Protein AF-A0A0F9SL30-F1 (afdb_monomer_lite)

Secondary structure (DSSP, 8-state):
------EEEEEEEE-SSSPEEEEEEEEEEPSSBTB-S-EEEEEEEE-TTTHHHHHHHHH-SPPEEEETT-----------

Foldseek 3Di:
DDPPFAFPAWAWEAAQPDFIKIKTFGPAADPDPPDPRGTDIDIDTHHHPCRQVCCCVPVVDGHHYHYPNDPPPPPPPPDD

Radius of gyration: 17.29 Å; chains: 1; bounding box: 33×24×65 Å

Sequence (80 aa):
MNLQLKITRATVVLTNHGKDRISLDTEYPSPTPKVDPEPLSLTFEAEKGTGVEYVKNTFGIEPEVIDARTEVNFKFSRKE

Structure (mmCIF, N/CA/C/O backbone):
data_AF-A0A0F9SL30-F1
#
_entry.id   AF-A0A0F9SL30-F1
#
loop_
_atom_site.group_PDB
_atom_site.id
_atom_site.type_symbol
_atom_site.label_atom_id
_atom_site.label_alt_id
_atom_site.label_comp_id
_atom_site.label_asym_id
_atom_site.label_entity_id
_atom_site.label_seq_id
_atom_site.pdbx_PDB_ins_code
_atom_site.Cartn_x
_atom_site.Cartn_y
_atom_site.Cartn_z
_atom_site.occupancy
_atom_site.B_iso_or_equiv
_atom_site.auth_seq_id
_atom_site.auth_comp_id
_atom_site.auth_asym_id
_atom_site.auth_atom_id
_atom_site.pdbx_PDB_model_num
ATOM 1 N N . MET A 1 1 ? -0.754 13.079 -21.810 1.00 38.53 1 MET A N 1
ATOM 2 C CA . MET A 1 1 ? -0.276 11.689 -21.654 1.00 38.53 1 MET A CA 1
ATOM 3 C C . MET A 1 1 ? -0.783 11.195 -20.309 1.00 38.53 1 MET A C 1
ATOM 5 O O . MET A 1 1 ? -0.339 11.721 -19.302 1.00 38.53 1 MET A O 1
ATOM 9 N N . ASN A 1 2 ? -1.761 10.286 -20.285 1.00 46.16 2 ASN A N 1
ATOM 10 C CA . ASN A 1 2 ? -2.162 9.604 -19.051 1.00 46.16 2 ASN A CA 1
ATOM 11 C C . ASN A 1 2 ? -1.294 8.354 -18.932 1.00 46.16 2 ASN A C 1
ATOM 13 O O . ASN A 1 2 ? -1.420 7.446 -19.751 1.00 46.16 2 ASN A O 1
ATOM 17 N N . LEU A 1 3 ? -0.372 8.345 -17.973 1.00 52.88 3 LEU A N 1
ATOM 18 C CA . LEU A 1 3 ? 0.443 7.173 -17.684 1.00 52.88 3 LEU A CA 1
ATOM 19 C C . LEU A 1 3 ? -0.431 6.207 -16.871 1.00 52.88 3 LEU A C 1
ATOM 21 O O . LEU A 1 3 ? -0.645 6.417 -15.680 1.00 52.88 3 LEU A O 1
ATOM 25 N N . GLN A 1 4 ? -1.002 5.191 -17.518 1.00 61.44 4 GLN A N 1
ATOM 26 C CA . GLN A 1 4 ? -1.663 4.099 -16.802 1.00 61.44 4 GLN A CA 1
ATOM 27 C C . GLN A 1 4 ? -0.577 3.185 -16.234 1.00 61.44 4 GLN A C 1
ATOM 29 O O . GLN A 1 4 ? -0.093 2.282 -16.910 1.00 61.44 4 GLN A O 1
ATOM 34 N N . LEU A 1 5 ? -0.144 3.473 -15.008 1.00 69.81 5 LEU A N 1
ATOM 35 C CA . LEU A 1 5 ? 0.793 2.622 -14.285 1.00 69.81 5 LEU A CA 1
ATOM 36 C C . LEU A 1 5 ? 0.064 1.344 -13.868 1.00 69.81 5 LEU A C 1
ATOM 38 O O . LEU A 1 5 ? -0.803 1.367 -12.997 1.00 69.81 5 LEU A O 1
ATOM 42 N N . LYS A 1 6 ? 0.411 0.224 -14.502 1.00 78.56 6 LYS A N 1
ATOM 43 C CA . LYS A 1 6 ? -0.021 -1.100 -14.067 1.00 78.56 6 LYS A CA 1
ATOM 44 C C . LYS A 1 6 ? 0.685 -1.462 -12.757 1.00 78.56 6 LYS A C 1
ATOM 46 O O . LYS A 1 6 ? 1.864 -1.815 -12.741 1.00 78.56 6 LYS A O 1
ATOM 51 N N . ILE A 1 7 ? -0.051 -1.304 -11.659 1.00 83.56 7 ILE A N 1
ATOM 52 C CA . ILE A 1 7 ? 0.380 -1.695 -10.316 1.00 83.56 7 ILE A CA 1
ATOM 53 C C . ILE A 1 7 ? 0.236 -3.214 -10.194 1.00 83.56 7 ILE A C 1
ATOM 55 O O . ILE A 1 7 ? -0.834 -3.759 -10.465 1.00 83.56 7 ILE A O 1
ATOM 59 N N . THR A 1 8 ? 1.306 -3.898 -9.805 1.00 84.88 8 THR A N 1
ATOM 60 C CA . THR A 1 8 ? 1.333 -5.359 -9.636 1.00 84.88 8 THR A CA 1
ATOM 61 C C . THR A 1 8 ? 1.162 -5.766 -8.181 1.00 84.88 8 THR A C 1
ATOM 63 O O . THR A 1 8 ? 0.551 -6.796 -7.902 1.00 84.88 8 THR A O 1
ATOM 66 N N . ARG A 1 9 ? 1.662 -4.949 -7.250 1.00 87.88 9 ARG A N 1
ATOM 67 C CA . ARG A 1 9 ? 1.527 -5.164 -5.809 1.00 87.88 9 ARG A CA 1
ATOM 68 C C . ARG A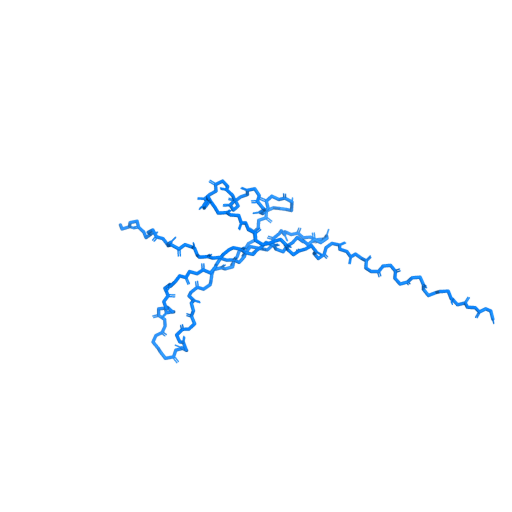 1 9 ? 1.318 -3.834 -5.105 1.00 87.88 9 ARG A C 1
ATOM 70 O O . ARG A 1 9 ? 1.916 -2.827 -5.467 1.00 87.88 9 ARG A O 1
ATOM 77 N N . ALA A 1 10 ? 0.486 -3.848 -4.074 1.00 90.50 10 ALA A N 1
ATOM 78 C CA . ALA A 1 10 ? 0.403 -2.762 -3.117 1.00 90.50 10 ALA A CA 1
ATOM 79 C C . ALA A 1 10 ? 0.628 -3.308 -1.714 1.00 90.50 10 ALA A C 1
ATOM 81 O O . ALA A 1 10 ? 0.067 -4.340 -1.355 1.00 90.50 10 ALA A O 1
ATOM 82 N N . THR A 1 11 ? 1.418 -2.595 -0.928 1.00 91.75 11 THR A N 1
ATOM 83 C CA . THR A 1 11 ? 1.697 -2.893 0.472 1.00 91.75 11 THR A CA 1
ATOM 84 C C . THR A 1 11 ? 1.303 -1.681 1.301 1.00 91.75 11 THR A C 1
ATOM 86 O O . THR A 1 11 ? 1.728 -0.563 1.011 1.00 91.75 11 THR A O 1
ATOM 89 N N . VAL A 1 12 ? 0.486 -1.883 2.327 1.00 91.25 12 VAL A N 1
ATOM 90 C CA . VAL A 1 12 ? 0.045 -0.840 3.254 1.00 91.25 12 VAL A CA 1
ATOM 91 C C . VAL A 1 12 ? 0.571 -1.176 4.639 1.00 91.25 12 VAL A C 1
ATOM 93 O O . VAL A 1 12 ? 0.193 -2.181 5.235 1.00 91.25 12 VAL A O 1
ATOM 96 N N . VAL A 1 13 ? 1.436 -0.317 5.163 1.00 90.25 13 VAL A N 1
ATOM 97 C CA . VAL A 1 13 ? 1.967 -0.409 6.521 1.00 90.25 13 VAL A CA 1
ATOM 98 C C . VAL A 1 13 ? 1.148 0.505 7.422 1.00 90.25 13 VAL A C 1
ATOM 100 O O . VAL A 1 13 ? 1.219 1.732 7.312 1.00 90.25 13 VAL A O 1
ATOM 103 N N . LEU A 1 14 ? 0.378 -0.098 8.325 1.00 88.62 14 LEU A N 1
ATOM 104 C CA . LEU A 1 14 ? -0.408 0.621 9.323 1.00 88.62 14 LEU A CA 1
ATOM 105 C C . LEU A 1 14 ? 0.493 0.976 10.504 1.00 88.62 14 LEU A C 1
ATOM 107 O O . LEU A 1 14 ? 1.064 0.086 11.137 1.00 88.62 14 LEU A O 1
ATOM 111 N N . THR A 1 15 ? 0.621 2.266 10.816 1.00 81.56 15 THR A N 1
ATOM 112 C CA . THR A 1 15 ? 1.496 2.742 11.898 1.00 81.56 15 THR A CA 1
ATOM 113 C C . THR A 1 15 ? 0.691 3.171 13.128 1.00 81.56 15 THR A C 1
ATOM 115 O O . THR A 1 15 ? -0.446 3.640 13.031 1.00 81.56 15 THR A O 1
ATOM 118 N N . ASN A 1 16 ? 1.255 2.985 14.330 1.00 75.50 16 ASN A N 1
ATOM 119 C CA . ASN A 1 16 ? 0.524 3.266 15.574 1.00 75.50 16 ASN A CA 1
ATOM 120 C C . ASN A 1 16 ? 0.397 4.778 15.855 1.00 75.50 16 ASN A C 1
ATOM 122 O O . ASN A 1 16 ? -0.642 5.258 16.313 1.00 75.50 16 ASN A O 1
ATOM 126 N N . HIS A 1 17 ? 1.426 5.552 15.500 1.00 68.38 17 HIS A N 1
ATOM 127 C CA . HIS A 1 17 ? 1.534 6.986 15.797 1.00 68.38 17 HIS A CA 1
ATOM 128 C C . HIS A 1 17 ? 1.834 7.833 14.554 1.00 68.38 17 HIS A C 1
ATOM 130 O O . HIS A 1 17 ? 2.627 8.770 14.615 1.00 68.38 17 HIS A O 1
ATOM 136 N N . GLY A 1 18 ? 1.219 7.517 13.416 1.00 80.31 18 GLY A N 1
ATOM 137 C CA . GLY A 1 18 ? 1.477 8.260 12.190 1.00 80.31 18 GLY A CA 1
ATOM 138 C C . GLY A 1 18 ? 0.486 7.978 11.076 1.00 80.31 18 GLY A C 1
ATOM 139 O O . GLY A 1 18 ? -0.569 7.382 11.283 1.00 80.31 18 GLY A O 1
ATOM 140 N N . LYS A 1 19 ? 0.855 8.462 9.894 1.00 88.62 19 LYS A N 1
ATOM 141 C CA . LYS A 1 19 ? 0.198 8.149 8.631 1.00 88.62 19 LYS A CA 1
ATOM 142 C C . LYS A 1 19 ? 0.436 6.686 8.256 1.00 88.62 19 LYS A C 1
ATOM 144 O O . LYS A 1 19 ? 1.446 6.090 8.647 1.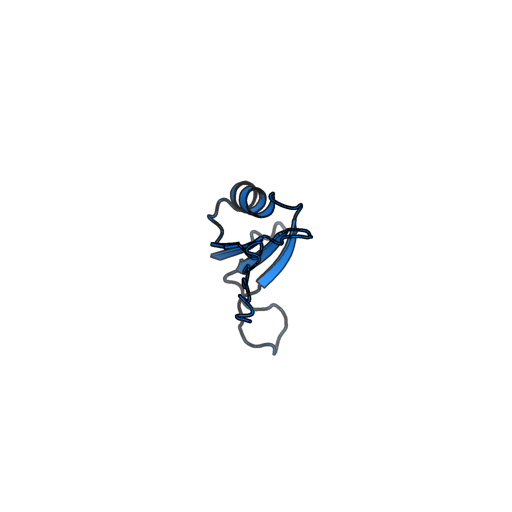00 88.62 19 LYS A O 1
ATOM 149 N N . ASP A 1 20 ? -0.480 6.117 7.488 1.00 87.56 20 ASP A N 1
ATOM 150 C CA . ASP A 1 20 ? -0.257 4.817 6.867 1.00 87.56 20 ASP A CA 1
ATOM 151 C C . ASP A 1 20 ? 0.739 5.000 5.727 1.00 87.56 20 ASP A C 1
ATOM 153 O O . ASP A 1 20 ? 0.658 5.967 4.967 1.00 87.56 20 ASP A O 1
ATOM 157 N N . ARG A 1 21 ? 1.678 4.071 5.581 1.00 90.06 21 ARG A N 1
ATOM 158 C CA . ARG A 1 21 ? 2.640 4.112 4.482 1.00 90.06 21 ARG A CA 1
ATOM 159 C C . ARG A 1 21 ? 2.206 3.137 3.404 1.00 90.06 21 ARG A C 1
ATOM 161 O O . ARG A 1 21 ? 2.036 1.954 3.676 1.00 90.06 21 ARG A O 1
ATOM 168 N N . ILE A 1 22 ? 2.036 3.635 2.189 1.00 90.69 22 ILE A N 1
ATOM 169 C CA . ILE A 1 22 ? 1.625 2.853 1.028 1.00 90.69 22 ILE A CA 1
ATOM 170 C C . ILE A 1 22 ? 2.826 2.725 0.104 1.00 90.69 22 ILE A C 1
ATOM 172 O O . ILE A 1 22 ? 3.426 3.731 -0.271 1.00 90.69 22 ILE A O 1
ATOM 176 N N . SER A 1 23 ? 3.148 1.497 -0.280 1.00 90.62 23 SER A N 1
ATOM 177 C CA . SER A 1 23 ? 4.138 1.177 -1.303 1.00 90.62 23 SER A CA 1
ATOM 178 C C . SER A 1 23 ? 3.448 0.440 -2.446 1.00 90.62 23 SER A C 1
ATOM 180 O O . SER A 1 23 ? 2.763 -0.552 -2.218 1.00 90.62 23 SER A O 1
ATOM 182 N N . LEU A 1 24 ? 3.590 0.948 -3.665 1.00 89.31 24 LEU A N 1
ATOM 183 C CA . LEU A 1 24 ? 3.042 0.376 -4.889 1.00 89.31 24 LEU A CA 1
ATOM 184 C C . LEU A 1 24 ? 4.195 -0.077 -5.770 1.00 89.31 24 LEU A C 1
ATOM 186 O O . LEU A 1 24 ? 5.009 0.750 -6.170 1.00 89.31 24 LEU A O 1
ATOM 190 N N . ASP A 1 25 ? 4.230 -1.352 -6.111 1.00 87.38 25 ASP A N 1
ATOM 191 C CA . ASP A 1 25 ? 5.179 -1.901 -7.066 1.00 87.38 25 ASP A CA 1
ATOM 192 C C . ASP A 1 25 ? 4.518 -2.003 -8.436 1.00 87.38 25 ASP A C 1
ATOM 194 O O . ASP A 1 25 ? 3.334 -2.336 -8.565 1.00 87.38 25 ASP A O 1
ATOM 198 N N . THR A 1 26 ? 5.284 -1.702 -9.477 1.00 83.88 26 THR A N 1
ATOM 199 C CA . THR A 1 26 ? 4.825 -1.779 -10.866 1.00 83.88 26 THR A CA 1
ATOM 200 C C . THR A 1 26 ? 5.663 -2.773 -11.656 1.00 83.88 26 THR A C 1
ATOM 202 O O . THR A 1 26 ? 6.730 -3.185 -11.222 1.00 83.88 26 THR A O 1
ATOM 205 N N . GLU A 1 27 ? 5.201 -3.177 -12.836 1.00 78.69 27 GLU A N 1
ATOM 206 C CA . GLU A 1 27 ? 6.003 -4.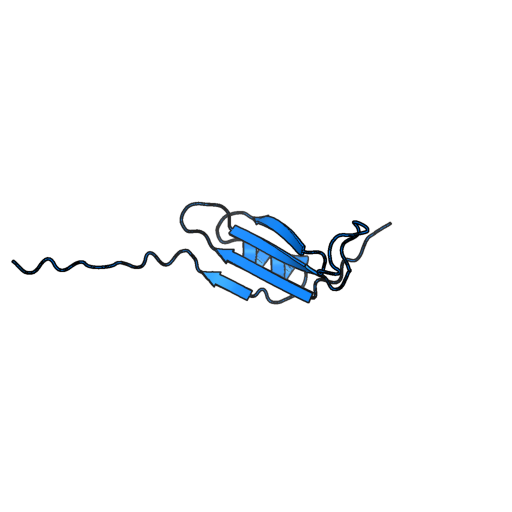028 -13.731 1.00 78.69 27 GLU A CA 1
ATOM 207 C C . GLU A 1 27 ? 7.058 -3.254 -14.535 1.00 78.69 27 GLU A C 1
ATOM 209 O O . GLU A 1 27 ? 7.829 -3.852 -15.284 1.00 78.69 27 GLU A O 1
ATOM 214 N N . TYR A 1 28 ? 7.076 -1.925 -14.424 1.00 75.81 28 TYR A N 1
ATOM 215 C CA . TYR A 1 28 ? 7.966 -1.102 -15.228 1.00 75.81 28 TYR A CA 1
ATOM 216 C C . TYR A 1 28 ? 9.366 -1.087 -14.625 1.00 75.81 28 TYR A C 1
ATOM 218 O O . TYR A 1 28 ? 9.494 -0.891 -13.418 1.00 75.81 28 TYR A O 1
ATOM 226 N N . PRO A 1 29 ? 10.420 -1.234 -15.441 1.00 70.12 29 PRO A N 1
ATOM 227 C CA . PRO A 1 29 ? 11.778 -1.052 -14.960 1.00 70.12 29 PRO A CA 1
ATOM 228 C C . PRO A 1 29 ? 11.992 0.403 -14.537 1.00 70.12 29 PRO A C 1
ATOM 230 O O . PRO A 1 29 ? 11.366 1.322 -15.080 1.00 70.12 29 PRO A O 1
ATOM 233 N N . SER A 1 30 ? 12.907 0.616 -13.593 1.00 67.75 30 SER A N 1
ATOM 234 C CA . SER A 1 30 ? 13.308 1.960 -13.191 1.00 67.75 30 SER A CA 1
ATOM 235 C C . SER A 1 30 ? 13.674 2.837 -14.408 1.00 67.75 30 SER A C 1
ATOM 237 O O . SER A 1 30 ? 14.440 2.408 -15.277 1.00 67.75 30 SER A O 1
ATOM 239 N N . PRO A 1 31 ? 13.173 4.087 -14.494 1.00 66.50 31 PRO A N 1
ATOM 240 C CA . PRO A 1 31 ? 13.489 5.000 -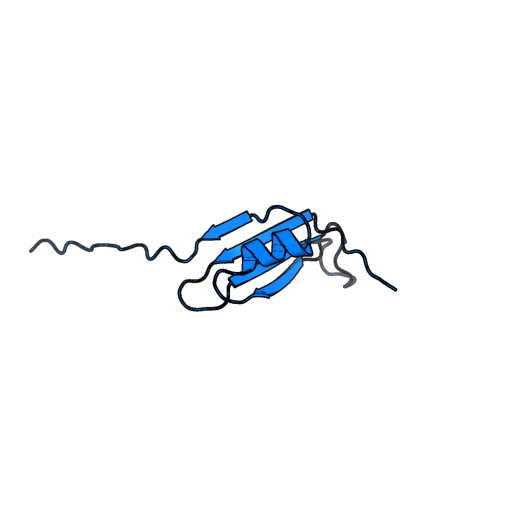15.592 1.00 66.50 31 PRO A CA 1
ATOM 241 C C . PRO A 1 31 ? 14.921 5.555 -15.520 1.00 66.50 31 PRO A C 1
ATOM 243 O O . PRO A 1 31 ? 15.349 6.250 -16.442 1.00 66.50 31 PRO A O 1
ATOM 246 N N . THR A 1 32 ? 15.664 5.296 -14.438 1.00 64.44 32 THR A N 1
ATOM 247 C CA . THR A 1 32 ? 17.060 5.717 -14.289 1.00 64.44 32 THR A CA 1
ATOM 248 C C . THR A 1 32 ? 18.009 4.724 -14.969 1.00 64.44 32 THR A C 1
ATOM 250 O O . THR A 1 32 ? 18.212 3.617 -14.466 1.00 64.44 32 THR A O 1
ATOM 253 N N . PRO A 1 33 ? 18.657 5.099 -16.090 1.00 55.12 33 PRO A N 1
ATOM 254 C CA . PRO A 1 33 ? 19.621 4.219 -16.734 1.00 55.12 33 PRO A CA 1
ATOM 255 C C . PRO A 1 33 ? 20.809 3.984 -15.788 1.00 55.12 33 PRO A C 1
ATOM 257 O O . PRO A 1 33 ? 21.441 4.950 -15.360 1.00 55.12 33 PRO A O 1
ATOM 260 N N . LYS A 1 34 ? 21.134 2.707 -15.526 1.00 63.31 34 LYS A N 1
ATOM 261 C CA . LYS A 1 34 ? 22.229 2.173 -14.673 1.00 63.31 34 LYS A CA 1
ATOM 262 C C . LYS A 1 34 ? 21.904 1.871 -13.205 1.00 63.31 34 LYS A C 1
ATOM 264 O O . LYS A 1 34 ? 22.803 1.423 -12.500 1.00 63.31 34 LYS A O 1
ATOM 269 N N . VAL A 1 35 ? 20.673 2.077 -12.750 1.00 61.16 35 VAL A N 1
ATOM 270 C CA . VAL A 1 35 ? 20.193 1.406 -11.531 1.00 61.16 35 VAL A CA 1
ATOM 271 C C . VAL A 1 35 ? 19.635 0.056 -11.979 1.00 61.16 35 VAL A C 1
ATOM 273 O O . VAL A 1 35 ? 19.101 -0.020 -13.088 1.00 61.16 35 VAL A O 1
ATOM 276 N N . ASP A 1 36 ? 19.853 -1.006 -11.201 1.00 59.34 36 ASP A N 1
ATOM 277 C CA . ASP A 1 36 ? 19.336 -2.354 -11.464 1.00 59.34 36 ASP A CA 1
ATOM 278 C C . ASP A 1 36 ? 17.887 -2.334 -11.997 1.00 59.34 36 ASP A C 1
ATOM 280 O O . ASP A 1 36 ? 17.141 -1.395 -11.701 1.00 59.34 36 ASP A O 1
ATOM 284 N N . PRO A 1 37 ? 17.456 -3.345 -12.781 1.00 60.66 37 PRO A N 1
ATOM 285 C CA . PRO A 1 37 ? 16.118 -3.420 -13.384 1.00 60.66 37 PRO A CA 1
ATOM 286 C C . PRO A 1 37 ? 15.011 -3.661 -12.345 1.00 60.66 37 PRO A C 1
ATOM 288 O O . PRO A 1 37 ? 14.019 -4.334 -12.627 1.00 60.66 37 PRO A O 1
ATOM 291 N N . GLU A 1 38 ? 15.190 -3.147 -11.133 1.00 63.84 38 GLU A N 1
ATOM 292 C CA . GLU A 1 38 ? 14.203 -3.197 -10.086 1.00 63.84 38 GLU A CA 1
ATOM 293 C C . GLU A 1 38 ? 12.914 -2.540 -10.589 1.00 63.84 38 GLU A C 1
ATOM 295 O O . GLU A 1 38 ? 12.950 -1.493 -11.261 1.00 63.84 38 GLU A O 1
ATOM 300 N N . PRO A 1 39 ? 11.772 -3.188 -10.319 1.00 68.81 39 PRO A N 1
ATOM 301 C CA . PRO A 1 39 ? 10.481 -2.620 -10.634 1.00 68.81 39 PRO A CA 1
ATOM 302 C C . PRO A 1 39 ? 10.357 -1.242 -9.990 1.00 68.81 39 PRO A C 1
ATOM 304 O O . PRO A 1 39 ? 10.785 -1.016 -8.859 1.00 68.81 39 PRO A O 1
ATOM 307 N N . LEU A 1 40 ? 9.762 -0.303 -10.718 1.00 78.62 40 LEU A N 1
ATOM 308 C CA . LEU A 1 40 ? 9.474 1.017 -10.197 1.00 78.62 40 LEU A CA 1
ATOM 309 C C . LEU A 1 40 ? 8.495 0.865 -9.029 1.00 78.62 40 LEU A C 1
ATOM 311 O O . LEU A 1 40 ? 7.331 0.501 -9.231 1.00 78.62 40 LEU A O 1
ATOM 315 N N . SER A 1 41 ? 8.980 1.187 -7.833 1.00 82.19 41 SER A N 1
ATOM 316 C CA . SER A 1 41 ? 8.189 1.241 -6.608 1.00 82.19 41 SER A CA 1
ATOM 317 C C . SER A 1 41 ? 7.897 2.695 -6.234 1.00 82.19 41 SER A C 1
ATOM 319 O O . SER A 1 41 ? 8.798 3.527 -6.113 1.00 82.19 41 SER A O 1
ATOM 321 N N . LEU A 1 42 ? 6.626 3.020 -6.020 1.00 84.31 42 LEU A N 1
ATOM 322 C CA . LEU A 1 42 ? 6.171 4.320 -5.531 1.00 84.31 42 LEU A CA 1
ATOM 323 C C . LEU A 1 42 ? 5.806 4.195 -4.061 1.00 84.31 42 LEU A C 1
ATOM 325 O O . LEU A 1 42 ? 5.072 3.291 -3.684 1.00 84.31 42 LEU A O 1
ATOM 329 N N . THR A 1 43 ? 6.289 5.105 -3.220 1.00 87.06 43 THR A N 1
ATOM 330 C CA . THR A 1 43 ? 5.940 5.116 -1.796 1.00 87.06 43 THR A CA 1
ATOM 331 C C . THR A 1 43 ? 5.411 6.479 -1.387 1.00 87.06 43 THR A C 1
ATOM 333 O O . THR A 1 43 ? 6.029 7.498 -1.688 1.00 87.06 43 THR A O 1
ATOM 336 N N . PHE A 1 44 ? 4.280 6.498 -0.690 1.00 88.94 44 PHE A N 1
ATOM 337 C CA . PHE A 1 44 ? 3.650 7.713 -0.181 1.00 88.94 44 PHE A CA 1
ATOM 338 C C . PHE A 1 44 ? 2.886 7.434 1.115 1.00 88.94 44 PHE A C 1
ATOM 340 O O . PHE A 1 44 ? 2.773 6.294 1.566 1.00 88.94 44 PHE A O 1
ATOM 347 N N . GLU A 1 45 ? 2.391 8.496 1.738 1.00 90.38 45 GLU A N 1
ATOM 348 C CA . GLU A 1 45 ? 1.696 8.432 3.017 1.00 90.38 45 GLU A CA 1
ATOM 349 C C . GLU A 1 45 ? 0.212 8.762 2.843 1.00 90.38 45 GLU A C 1
ATOM 351 O O . GLU A 1 45 ? -0.134 9.755 2.201 1.00 90.38 45 GLU A O 1
ATOM 356 N N . ALA A 1 46 ? -0.656 7.963 3.456 1.00 87.38 46 ALA A N 1
ATOM 357 C CA . ALA A 1 46 ? -2.090 8.209 3.559 1.00 87.38 46 ALA A CA 1
ATOM 358 C C . ALA A 1 46 ? -2.491 8.499 5.007 1.00 87.38 46 ALA A C 1
ATOM 360 O O . ALA A 1 46 ? -1.761 8.206 5.953 1.00 87.38 46 ALA A O 1
ATOM 361 N N . GLU A 1 47 ? -3.665 9.095 5.197 1.00 89.50 47 GLU A N 1
ATOM 362 C CA . GLU A 1 47 ? -4.186 9.340 6.538 1.00 89.50 47 GLU A CA 1
ATOM 363 C C . GLU A 1 47 ? -4.326 8.022 7.319 1.00 89.50 47 GLU A C 1
ATOM 365 O O . GLU A 1 47 ? -4.582 6.962 6.740 1.00 89.50 47 GLU A O 1
ATOM 370 N N . LYS A 1 48 ? -4.117 8.078 8.636 1.00 87.44 48 LYS A N 1
ATOM 371 C CA . LYS A 1 48 ? -4.108 6.899 9.506 1.00 87.44 48 LYS A CA 1
ATOM 372 C C . LYS A 1 48 ? -5.398 6.088 9.359 1.00 87.44 48 LYS A C 1
ATOM 374 O O . LYS A 1 48 ? -6.487 6.608 9.581 1.00 87.44 48 LYS A O 1
ATOM 379 N N . GLY A 1 49 ? -5.267 4.799 9.066 1.00 85.00 49 GLY A N 1
ATOM 380 C CA . GLY A 1 49 ? -6.387 3.875 8.889 1.00 85.00 49 GLY A CA 1
ATOM 381 C C . GLY A 1 49 ? -7.096 3.969 7.535 1.00 85.00 49 GLY A C 1
ATOM 382 O O . GLY A 1 49 ? -8.029 3.203 7.308 1.00 85.00 49 GLY A O 1
ATOM 383 N N . THR A 1 50 ? -6.669 4.857 6.634 1.00 89.19 50 THR A N 1
ATOM 384 C CA . THR A 1 50 ? -7.292 5.038 5.309 1.00 89.19 50 THR A CA 1
ATOM 385 C C . THR A 1 50 ? -6.513 4.361 4.186 1.00 89.19 50 THR A C 1
ATOM 387 O O . THR A 1 50 ? -7.037 4.212 3.083 1.00 89.19 50 THR A O 1
ATOM 390 N N . GLY A 1 51 ? -5.277 3.908 4.437 1.00 87.88 51 GLY A N 1
ATOM 391 C CA . GLY A 1 51 ? -4.389 3.459 3.365 1.00 87.88 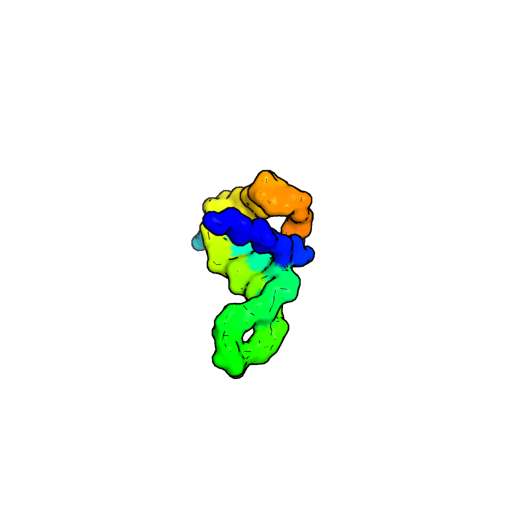51 GLY A CA 1
ATOM 392 C C . GLY A 1 51 ? -4.907 2.239 2.601 1.00 87.88 51 GLY A C 1
ATOM 393 O O . GLY A 1 51 ? -4.781 2.168 1.381 1.00 87.88 51 GLY A O 1
ATOM 394 N N . VAL A 1 52 ? -5.556 1.304 3.299 1.00 89.94 52 VAL A N 1
ATOM 395 C CA . VAL A 1 52 ? -6.138 0.095 2.689 1.00 89.94 52 VAL A CA 1
ATOM 396 C C . VAL A 1 52 ? -7.296 0.448 1.759 1.00 89.94 52 VAL A C 1
ATOM 398 O O . VAL A 1 52 ? -7.352 -0.029 0.625 1.00 89.94 52 VAL A O 1
ATOM 401 N N . GLU A 1 53 ? -8.214 1.290 2.230 1.00 91.44 53 GLU A N 1
ATOM 402 C CA . GLU A 1 53 ? -9.383 1.710 1.458 1.00 91.44 53 GLU A CA 1
ATOM 403 C C . GLU A 1 53 ? -8.972 2.571 0.261 1.00 91.44 53 GLU A C 1
ATOM 405 O O . GLU A 1 53 ? -9.466 2.363 -0.847 1.00 91.44 53 GLU A O 1
ATOM 410 N N . TYR A 1 54 ? -8.001 3.467 0.455 1.00 89.44 54 TYR A N 1
ATOM 411 C CA . TYR A 1 54 ? -7.439 4.278 -0.618 1.00 89.44 54 TYR A CA 1
ATOM 412 C C . TYR A 1 54 ? -6.902 3.409 -1.757 1.00 89.44 54 TYR A C 1
ATOM 414 O O . TYR A 1 54 ? -7.207 3.669 -2.923 1.00 89.44 54 TYR A O 1
ATOM 422 N N . VAL A 1 55 ? -6.143 2.355 -1.433 1.00 89.25 55 VAL A N 1
ATOM 423 C CA . VAL A 1 55 ? -5.587 1.462 -2.454 1.00 89.25 55 VAL A CA 1
ATOM 424 C C . VAL A 1 55 ? -6.684 0.693 -3.186 1.00 89.25 55 VAL A C 1
ATOM 426 O O . VAL A 1 55 ? -6.678 0.657 -4.418 1.00 89.25 55 VAL A O 1
ATOM 429 N N . LYS A 1 56 ? -7.653 0.131 -2.454 1.00 90.19 56 LYS A N 1
ATOM 430 C CA . LYS A 1 56 ? -8.771 -0.609 -3.055 1.00 90.19 56 LYS A CA 1
ATOM 431 C C . LYS A 1 56 ? -9.611 0.275 -3.979 1.00 90.19 56 LYS A C 1
ATOM 433 O O . LYS A 1 56 ? -9.905 -0.136 -5.096 1.00 90.19 56 LYS A O 1
ATOM 438 N N . ASN A 1 57 ? -9.942 1.493 -3.554 1.00 89.75 57 ASN A N 1
ATOM 439 C CA . ASN A 1 57 ? -10.787 2.406 -4.327 1.00 89.75 57 ASN A CA 1
ATOM 440 C C . ASN A 1 57 ? -10.059 3.040 -5.519 1.00 89.75 57 ASN A C 1
ATOM 442 O O . ASN A 1 57 ? -10.667 3.239 -6.568 1.00 89.75 57 ASN A O 1
ATOM 446 N N . THR A 1 58 ? -8.771 3.362 -5.375 1.00 86.88 58 THR A N 1
ATOM 447 C CA . THR A 1 58 ? -8.009 4.072 -6.417 1.00 86.88 58 THR A CA 1
ATOM 448 C C . THR A 1 58 ? -7.432 3.118 -7.456 1.00 86.88 58 THR A C 1
ATOM 450 O O . THR A 1 58 ? -7.469 3.412 -8.649 1.00 86.88 58 THR A O 1
ATOM 453 N N . PHE A 1 59 ? -6.890 1.979 -7.015 1.00 84.75 59 PHE A N 1
ATOM 454 C CA . PHE A 1 59 ? -6.162 1.048 -7.882 1.00 84.75 59 PHE A CA 1
ATOM 455 C C . PHE A 1 59 ? -6.927 -0.251 -8.155 1.00 84.75 59 PHE A C 1
ATOM 457 O O . PHE A 1 59 ? -6.508 -1.014 -9.021 1.00 84.75 59 PHE A O 1
ATOM 464 N N . GLY A 1 60 ? -8.037 -0.518 -7.455 1.00 85.81 60 GLY A N 1
ATOM 465 C CA . GLY A 1 60 ? -8.866 -1.706 -7.694 1.00 85.81 60 GLY A CA 1
ATOM 466 C C . GLY A 1 60 ? -8.180 -3.032 -7.352 1.00 85.81 60 GLY A C 1
ATOM 467 O O . GLY A 1 60 ? -8.624 -4.082 -7.809 1.00 85.81 60 GLY A O 1
ATOM 468 N N . ILE A 1 61 ? -7.094 -2.990 -6.577 1.00 86.62 61 ILE A N 1
ATOM 469 C CA . ILE A 1 61 ? -6.310 -4.160 -6.167 1.00 86.62 61 ILE A CA 1
ATOM 470 C C . ILE A 1 61 ? -6.400 -4.364 -4.659 1.00 86.62 61 ILE A C 1
ATOM 472 O O . ILE A 1 61 ? -6.607 -3.419 -3.896 1.00 86.62 61 ILE A O 1
ATOM 476 N N . GLU A 1 62 ? -6.230 -5.608 -4.222 1.00 90.12 62 GLU A N 1
ATOM 477 C CA . GLU A 1 62 ? -6.161 -5.926 -2.802 1.00 90.12 62 GLU A CA 1
ATOM 478 C C . GLU A 1 62 ? -4.738 -5.672 -2.275 1.00 90.12 62 GLU A C 1
ATOM 480 O O . GLU A 1 62 ? -3.797 -6.305 -2.757 1.00 90.12 62 GLU A O 1
ATOM 485 N N . PRO A 1 63 ? -4.546 -4.734 -1.324 1.00 91.12 63 PRO A N 1
ATOM 486 C CA . PRO A 1 63 ? -3.236 -4.494 -0.742 1.00 91.12 63 PRO A CA 1
ATOM 487 C C . PRO A 1 63 ? -2.857 -5.580 0.263 1.00 91.12 63 PRO A C 1
ATOM 489 O O . PRO A 1 63 ? -3.681 -6.038 1.055 1.00 91.12 63 PRO A O 1
ATOM 492 N N . GLU A 1 64 ? -1.569 -5.892 0.315 1.00 92.56 64 GLU A N 1
ATOM 493 C CA . GLU A 1 64 ? -0.961 -6.588 1.438 1.00 92.56 64 GLU A CA 1
ATOM 494 C C . GLU A 1 64 ? -0.877 -5.635 2.635 1.00 92.56 64 GLU A C 1
ATOM 496 O O . GLU A 1 64 ? -0.361 -4.524 2.519 1.00 92.56 64 GLU A O 1
ATOM 501 N N . VAL A 1 65 ? -1.404 -6.044 3.788 1.00 90.88 65 VAL A N 1
ATOM 502 C CA . VAL A 1 65 ? -1.465 -5.188 4.978 1.00 90.88 65 VAL A CA 1
ATOM 503 C C . VAL A 1 65 ? -0.448 -5.660 6.006 1.00 90.88 65 VAL A C 1
ATOM 505 O O . VAL A 1 65 ? -0.520 -6.786 6.493 1.00 90.88 65 VAL A O 1
ATOM 508 N N . ILE A 1 66 ? 0.475 -4.773 6.368 1.00 89.19 66 ILE A N 1
ATOM 509 C CA . ILE A 1 66 ? 1.440 -4.979 7.445 1.00 89.19 66 ILE A CA 1
ATOM 510 C C . ILE A 1 66 ? 0.975 -4.154 8.640 1.00 89.19 66 ILE A C 1
ATOM 512 O O . ILE A 1 66 ? 1.038 -2.922 8.636 1.00 89.19 66 ILE A O 1
ATOM 516 N N . ASP A 1 67 ? 0.499 -4.838 9.675 1.00 83.12 67 ASP A N 1
ATOM 517 C CA . ASP A 1 67 ? 0.070 -4.185 10.904 1.00 83.12 67 ASP A CA 1
ATOM 518 C C . ASP A 1 67 ? 1.260 -3.970 11.850 1.00 83.12 67 ASP A C 1
ATOM 520 O O . ASP A 1 67 ? 1.626 -4.835 12.646 1.00 83.12 67 ASP A O 1
ATOM 524 N N . ALA A 1 68 ? 1.875 -2.789 11.760 1.00 78.75 68 ALA A N 1
ATOM 525 C CA . ALA A 1 68 ? 2.938 -2.359 12.666 1.00 78.75 68 ALA A CA 1
ATOM 526 C C . ALA A 1 68 ? 2.387 -1.650 13.921 1.00 78.75 68 ALA A C 1
ATOM 528 O O . ALA A 1 68 ? 3.134 -0.979 14.635 1.00 78.75 68 ALA A O 1
ATOM 529 N N . ARG A 1 69 ? 1.081 -1.776 14.208 1.00 71.50 69 ARG A N 1
ATOM 530 C CA . ARG A 1 69 ? 0.446 -1.240 15.426 1.00 71.50 69 ARG A CA 1
ATOM 531 C C . ARG A 1 69 ? 0.566 -2.191 16.608 1.00 71.50 69 ARG A C 1
ATOM 533 O O . ARG A 1 69 ? 0.225 -1.814 17.724 1.00 71.50 69 ARG A O 1
ATOM 540 N N . THR A 1 70 ? 1.056 -3.407 16.380 1.00 61.62 70 THR A N 1
ATOM 541 C CA . THR A 1 70 ? 1.277 -4.374 17.452 1.00 61.62 70 THR A CA 1
ATOM 542 C C . THR A 1 70 ? 2.429 -3.898 18.340 1.00 61.62 70 THR A C 1
ATOM 544 O O . THR A 1 70 ? 3.597 -4.191 18.089 1.00 61.62 70 THR A O 1
ATOM 547 N N . GLU A 1 71 ? 2.101 -3.170 19.408 1.00 52.72 71 GLU A N 1
ATOM 548 C CA . GLU A 1 71 ? 2.949 -3.093 20.593 1.00 52.72 71 GLU A CA 1
ATOM 549 C C . GLU A 1 71 ? 3.104 -4.514 21.131 1.00 52.72 71 GLU A C 1
ATOM 551 O O . GLU A 1 71 ? 2.185 -5.092 21.716 1.00 52.72 71 GLU A O 1
ATOM 556 N N . VAL A 1 72 ? 4.273 -5.112 20.908 1.00 55.41 72 VAL A N 1
ATOM 557 C CA . VAL A 1 72 ? 4.632 -6.354 21.581 1.00 55.41 72 VAL A CA 1
ATOM 558 C C . VAL A 1 72 ? 4.775 -6.008 23.062 1.00 55.41 72 VAL A C 1
ATOM 560 O O . VAL A 1 72 ? 5.799 -5.491 23.502 1.00 55.41 72 VAL A O 1
ATOM 563 N N . ASN A 1 73 ? 3.707 -6.230 23.829 1.00 45.75 73 ASN A N 1
ATOM 564 C CA . ASN A 1 73 ? 3.679 -6.028 25.270 1.00 45.75 73 ASN A CA 1
ATOM 565 C C . ASN A 1 73 ? 4.548 -7.109 25.928 1.00 45.75 73 ASN A C 1
ATOM 567 O O . ASN A 1 73 ? 4.047 -8.127 26.412 1.00 45.75 73 ASN A O 1
ATOM 571 N N . PHE A 1 74 ? 5.869 -6.929 25.907 1.00 56.91 74 PHE A N 1
ATOM 572 C CA . PHE A 1 74 ? 6.782 -7.741 26.698 1.00 56.91 74 PHE A CA 1
ATOM 573 C C . PHE A 1 74 ? 6.534 -7.410 28.172 1.00 56.91 74 PHE A C 1
ATOM 575 O O . PHE A 1 74 ? 7.183 -6.542 28.755 1.00 56.91 74 PHE A O 1
ATOM 582 N N . LYS A 1 75 ? 5.579 -8.111 28.796 1.00 52.44 75 LYS A N 1
ATOM 583 C CA . LYS A 1 75 ? 5.493 -8.197 30.255 1.00 52.44 75 LYS A CA 1
ATOM 584 C C . LYS A 1 75 ? 6.769 -8.874 30.751 1.00 52.44 75 LYS A C 1
ATOM 586 O O . LYS A 1 75 ? 6.821 -10.092 30.901 1.00 52.44 75 LYS A O 1
ATOM 591 N N . PHE A 1 76 ? 7.803 -8.085 31.022 1.00 57.03 76 PHE A N 1
ATOM 592 C CA . PHE A 1 76 ? 8.894 -8.510 31.883 1.00 57.03 76 PHE A CA 1
ATOM 593 C C . PHE A 1 76 ? 8.320 -8.675 33.291 1.00 57.03 76 PHE A C 1
ATOM 595 O O . PHE A 1 76 ? 8.280 -7.737 34.084 1.00 57.03 76 PHE A O 1
ATOM 602 N N . SER A 1 77 ? 7.845 -9.882 33.598 1.00 58.22 77 SER A N 1
ATOM 603 C CA . SER A 1 77 ? 7.682 -10.322 34.978 1.00 58.22 77 SER A CA 1
ATOM 604 C C . SER A 1 77 ? 9.082 -10.372 35.588 1.00 58.22 77 SER A C 1
ATOM 606 O O . SER A 1 77 ? 9.787 -11.372 35.463 1.00 58.22 77 SER A O 1
ATOM 608 N N . ARG A 1 78 ? 9.517 -9.273 36.219 1.00 56.59 78 ARG A N 1
ATOM 609 C CA . ARG A 1 78 ? 10.585 -9.346 37.218 1.00 56.59 78 ARG A CA 1
ATOM 610 C C . ARG A 1 78 ? 10.046 -10.219 38.344 1.00 56.59 78 ARG A C 1
ATOM 612 O O . ARG A 1 78 ? 9.175 -9.790 39.094 1.00 56.59 78 ARG A O 1
ATOM 619 N N . LYS A 1 79 ? 10.500 -11.469 38.369 1.00 58.59 79 LYS A N 1
ATOM 620 C CA . LYS A 1 79 ? 10.387 -12.326 39.541 1.00 58.59 79 LYS A CA 1
ATOM 621 C C . LYS A 1 79 ? 11.386 -11.790 40.570 1.00 58.59 79 LYS A C 1
ATOM 623 O O . LYS A 1 79 ? 12.503 -11.443 40.187 1.00 58.59 79 LYS A O 1
ATOM 628 N N . GLU A 1 80 ? 10.874 -11.634 41.784 1.00 58.97 80 GLU A N 1
ATOM 629 C CA . GLU A 1 80 ? 11.487 -11.065 42.992 1.00 58.97 80 GLU A CA 1
ATOM 630 C C . GLU A 1 80 ? 12.901 -11.569 43.297 1.00 58.97 80 GLU A C 1
ATOM 632 O O . GLU A 1 80 ? 13.190 -12.755 43.007 1.00 58.97 80 GLU A O 1
#

Organism: NCBI:txid412755

pLDDT: mean 76.86, std 14.35, range [38.53, 92.56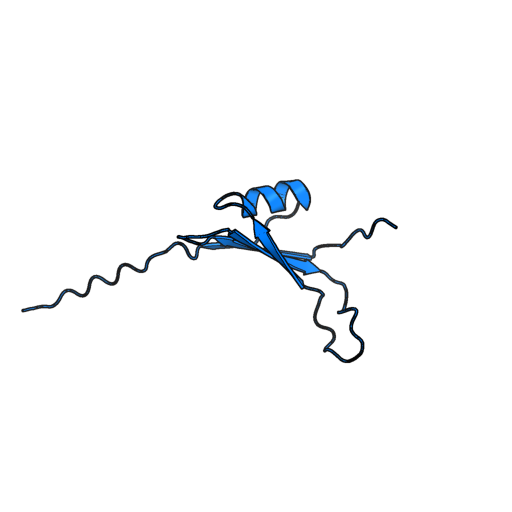]